Protein AF-A0A9D1JLJ2-F1 (afdb_monomer)

Nearest PDB structures (foldseek):
  5lki-assembly1_A  TM=5.296E-01  e=1.199E+00  Photorhabdus luminescens
  5kph-assembly1_A  TM=4.589E-01  e=2.203E+00  synthetic construct
  2va0-assembly6_F  TM=3.428E-01  e=6.584E+00  Cellvibrio japonicus

Mean predicted aligned error: 6.52 Å

Radius of gyration: 12.5 Å; Cα contacts (8 Å, |Δi|>4): 169; chains: 1; bounding box: 28×30×38 Å

pLDDT: mean 82.3, std 15.72, range [37.03, 96.0]

Sequence (94 aa):
MKNYLDEAYTVKEFARHNPALAANAQRAKEYLKEQYPNAPEEDFVVIDVEGYHCVACLKDEFAPYELANKVAPFDESKIYPRQELVTKYAFRIS

Organism: NCBI:txid2840935

Structure (mmCIF, N/CA/C/O backbone):
data_AF-A0A9D1JLJ2-F1
#
_entry.id   AF-A0A9D1JLJ2-F1
#
loop_
_atom_site.group_PDB
_atom_site.id
_atom_site.type_symbol
_atom_site.label_atom_id
_atom_site.label_alt_id
_atom_site.label_comp_id
_atom_site.label_asym_id
_atom_site.label_entity_id
_atom_site.label_seq_id
_atom_site.pdbx_PDB_ins_code
_atom_site.Cartn_x
_atom_site.Cartn_y
_atom_site.Cartn_z
_atom_site.occupancy
_atom_site.B_iso_or_equiv
_atom_site.auth_seq_id
_atom_site.auth_comp_id
_atom_site.auth_asym_id
_atom_site.auth_atom_id
_atom_site.pdbx_PDB_model_num
ATOM 1 N N . MET A 1 1 ? 6.092 -15.221 -11.039 1.00 37.03 1 MET A N 1
ATOM 2 C CA . MET A 1 1 ? 4.634 -15.014 -11.165 1.00 37.03 1 MET A CA 1
ATOM 3 C C . MET A 1 1 ? 4.420 -13.512 -11.105 1.00 37.03 1 MET A C 1
ATOM 5 O O . MET A 1 1 ? 4.992 -12.908 -10.206 1.00 37.03 1 MET A O 1
ATOM 9 N N . LYS A 1 2 ? 3.778 -12.918 -12.115 1.00 41.09 2 LYS A N 1
ATOM 10 C CA . LYS A 1 2 ? 3.737 -11.462 -12.326 1.00 41.09 2 LYS A CA 1
ATOM 11 C C . LYS A 1 2 ? 2.339 -10.938 -11.995 1.00 41.09 2 LYS A C 1
ATOM 13 O O . LYS A 1 2 ? 1.361 -11.531 -12.438 1.00 41.09 2 LYS A O 1
ATOM 18 N N . ASN A 1 3 ? 2.274 -9.884 -11.187 1.00 53.69 3 ASN A N 1
ATOM 19 C CA . ASN A 1 3 ? 1.041 -9.262 -10.707 1.00 53.69 3 ASN A CA 1
ATOM 20 C C . ASN A 1 3 ? 0.742 -8.054 -11.609 1.00 53.69 3 ASN A C 1
ATOM 22 O O . ASN A 1 3 ? 1.440 -7.060 -11.457 1.00 53.69 3 ASN A O 1
ATOM 26 N N . TYR A 1 4 ? -0.222 -8.167 -12.529 1.00 54.28 4 TYR A N 1
ATOM 27 C CA . TYR A 1 4 ? -0.525 -7.169 -13.567 1.00 54.28 4 TYR A CA 1
ATOM 28 C C . TYR A 1 4 ? -1.714 -6.262 -13.208 1.00 54.28 4 TYR A C 1
ATOM 30 O O . TYR A 1 4 ? -2.729 -6.774 -12.735 1.00 54.28 4 TYR A O 1
ATOM 38 N N . LEU A 1 5 ? -1.615 -4.952 -13.474 1.00 62.72 5 LEU A N 1
ATOM 39 C CA . LEU A 1 5 ? -2.694 -3.959 -13.297 1.00 62.72 5 LEU A CA 1
ATOM 40 C C . LEU A 1 5 ? -2.930 -3.134 -14.568 1.00 62.72 5 LEU A C 1
ATOM 42 O O . LEU A 1 5 ? -1.971 -2.759 -15.240 1.00 62.72 5 LEU A O 1
ATOM 46 N N . ASP A 1 6 ? -4.203 -2.847 -14.863 1.00 50.38 6 ASP A N 1
ATOM 47 C CA . ASP A 1 6 ? -4.631 -1.987 -15.982 1.00 50.38 6 ASP A CA 1
ATOM 48 C C . ASP A 1 6 ? -4.684 -0.497 -15.577 1.00 50.38 6 ASP A C 1
ATOM 50 O O . ASP A 1 6 ? -4.397 0.372 -16.395 1.00 50.38 6 ASP A O 1
ATOM 54 N N . GLU A 1 7 ? -5.007 -0.200 -14.313 1.00 59.72 7 GLU A N 1
ATOM 55 C CA . GLU A 1 7 ? -5.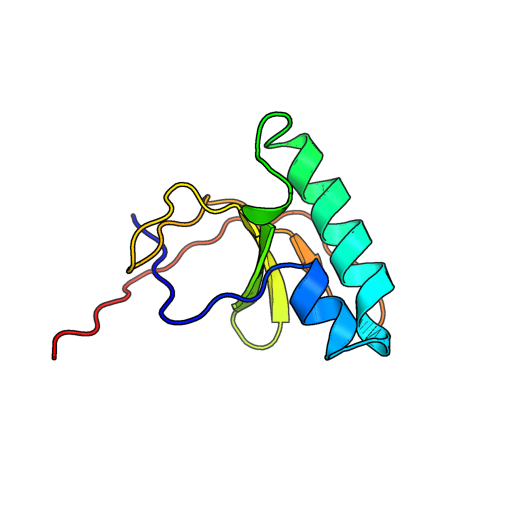017 1.146 -13.727 1.00 59.72 7 GLU A CA 1
ATOM 56 C C . GLU A 1 7 ? -4.505 1.062 -12.282 1.00 59.72 7 GLU A C 1
ATOM 58 O O . GLU A 1 7 ? -4.892 0.166 -11.529 1.00 59.72 7 GLU A O 1
ATOM 63 N N . ALA A 1 8 ? -3.616 1.975 -11.892 1.00 68.44 8 ALA A N 1
ATOM 64 C CA . ALA A 1 8 ? -3.071 2.047 -10.542 1.00 68.44 8 ALA A CA 1
ATOM 65 C C . ALA A 1 8 ? -3.004 3.513 -10.106 1.00 68.44 8 ALA A C 1
ATOM 67 O O . ALA A 1 8 ? -2.401 4.339 -10.787 1.00 68.44 8 ALA A O 1
ATOM 68 N N . TYR A 1 9 ? -3.629 3.841 -8.974 1.00 80.94 9 TYR A N 1
ATOM 69 C CA . TYR A 1 9 ? -3.522 5.175 -8.387 1.00 80.94 9 TYR A CA 1
ATOM 70 C C . TYR A 1 9 ? -2.298 5.225 -7.491 1.00 80.94 9 TYR A C 1
ATOM 72 O O . TYR A 1 9 ? -2.151 4.377 -6.609 1.00 80.94 9 TYR A O 1
ATOM 80 N N . THR A 1 10 ? -1.465 6.254 -7.628 1.00 90.56 10 THR A N 1
ATOM 81 C CA . THR A 1 10 ? -0.459 6.520 -6.594 1.00 90.56 10 THR A CA 1
ATOM 82 C C . THR A 1 10 ? -1.156 6.760 -5.252 1.00 90.56 10 THR A C 1
ATOM 84 O O . THR A 1 10 ? -2.287 7.258 -5.197 1.00 90.56 10 THR A O 1
ATOM 87 N N . VAL A 1 11 ? -0.482 6.475 -4.134 1.00 90.38 11 VAL A N 1
ATOM 88 C CA . VAL A 1 11 ? -1.038 6.747 -2.788 1.00 90.38 11 VAL A CA 1
ATOM 89 C C . VAL A 1 11 ? -1.487 8.209 -2.648 1.00 90.38 11 VAL A C 1
ATOM 91 O O . VAL A 1 11 ? -2.498 8.505 -2.008 1.00 90.38 11 VAL A O 1
ATOM 94 N N . LYS A 1 12 ? -0.774 9.135 -3.299 1.00 90.19 12 LYS A N 1
ATOM 95 C CA . LYS A 1 12 ? -1.100 10.564 -3.317 1.00 90.19 12 LYS A CA 1
ATOM 96 C C . LYS A 1 12 ? -2.398 10.867 -4.068 1.00 90.19 12 LYS A C 1
ATOM 98 O O . LYS A 1 12 ? -3.188 11.684 -3.597 1.00 90.19 12 LYS A O 1
ATOM 103 N N . GLU A 1 13 ? -2.615 10.258 -5.228 1.00 91.50 13 GLU A N 1
ATOM 104 C CA . GLU A 1 13 ? -3.859 10.417 -5.991 1.00 91.50 13 GLU A CA 1
ATOM 105 C C . GLU A 1 13 ? -5.028 9.772 -5.255 1.00 91.50 13 GLU A C 1
ATOM 107 O O . GLU A 1 13 ? -6.057 10.419 -5.060 1.00 91.50 13 GLU A O 1
ATOM 112 N N . PHE A 1 14 ? -4.832 8.560 -4.733 1.00 90.75 14 PHE A N 1
ATOM 113 C CA . PHE A 1 14 ? -5.832 7.870 -3.927 1.00 90.75 14 PHE A CA 1
ATOM 114 C C . PHE A 1 14 ? -6.288 8.719 -2.734 1.00 90.75 14 PHE A C 1
ATOM 116 O O . PHE A 1 14 ? -7.487 8.877 -2.517 1.00 90.75 14 PHE A O 1
ATOM 123 N N . ALA A 1 15 ? -5.355 9.333 -2.001 1.00 91.50 15 ALA A N 1
ATOM 124 C CA . ALA A 1 15 ? -5.658 10.195 -0.858 1.00 91.50 15 ALA A CA 1
ATOM 125 C C . ALA A 1 15 ? -6.473 11.449 -1.226 1.00 91.50 15 ALA A C 1
ATOM 127 O O . ALA A 1 15 ? -7.274 11.916 -0.417 1.00 91.50 15 ALA A O 1
ATOM 128 N N . ARG A 1 16 ? -6.289 11.999 -2.436 1.00 90.69 16 ARG A N 1
ATOM 129 C CA . ARG A 1 16 ? -7.075 13.148 -2.922 1.00 90.69 16 ARG A CA 1
ATOM 130 C C . ARG A 1 16 ? -8.528 12.770 -3.190 1.00 90.69 16 ARG A C 1
ATOM 132 O O . ARG A 1 16 ? -9.415 13.568 -2.907 1.00 90.69 16 ARG A O 1
ATOM 139 N N . HIS A 1 17 ? -8.756 11.574 -3.727 1.00 88.56 17 HIS A N 1
ATOM 140 C CA . HIS A 1 17 ? -10.097 11.071 -4.022 1.00 88.56 17 HIS A CA 1
ATOM 141 C C . HIS A 1 17 ? -10.782 10.453 -2.794 1.00 88.56 17 HIS A C 1
ATOM 143 O O . HIS A 1 17 ? -12.002 10.523 -2.683 1.00 88.56 17 HIS A O 1
ATOM 149 N N . ASN A 1 18 ? -10.005 9.922 -1.845 1.00 89.75 18 ASN A N 1
ATOM 150 C CA . ASN A 1 18 ? -10.486 9.210 -0.660 1.00 89.75 18 ASN A CA 1
ATOM 151 C C . ASN A 1 18 ? -9.919 9.825 0.634 1.00 89.75 18 ASN A C 1
ATOM 153 O O . ASN A 1 18 ? -9.115 9.195 1.330 1.00 89.75 18 ASN A O 1
ATOM 157 N N . PRO A 1 19 ? -10.327 11.054 1.000 1.00 91.62 19 PRO A N 1
ATOM 158 C CA . PRO A 1 19 ? -9.753 11.770 2.140 1.00 91.62 19 PRO A CA 1
ATOM 159 C C . PRO A 1 19 ? -9.942 11.042 3.481 1.00 91.62 19 PRO A C 1
ATOM 161 O O . PRO A 1 19 ? -9.074 11.140 4.345 1.00 91.62 19 PRO A O 1
ATOM 164 N N . ALA A 1 20 ? -11.019 10.264 3.644 1.00 91.88 20 ALA A N 1
ATOM 165 C CA . ALA A 1 20 ? -11.251 9.446 4.841 1.00 91.88 20 ALA A CA 1
ATOM 166 C C . ALA A 1 20 ? -10.192 8.340 5.029 1.00 91.88 20 ALA A C 1
ATOM 168 O O . ALA A 1 20 ? -9.864 7.974 6.154 1.00 91.88 20 ALA A O 1
ATOM 169 N N . LEU A 1 21 ? -9.618 7.847 3.929 1.00 92.88 21 LEU A N 1
ATOM 170 C CA . LEU A 1 21 ? -8.636 6.763 3.913 1.00 92.88 21 LEU A CA 1
ATOM 171 C C . LEU A 1 21 ? -7.191 7.262 3.801 1.00 92.88 21 LEU A C 1
ATOM 173 O O . LEU A 1 21 ? -6.258 6.487 4.011 1.00 92.88 21 LEU A O 1
ATOM 177 N N . ALA A 1 22 ? -6.987 8.548 3.504 1.00 93.69 22 ALA A N 1
ATOM 178 C CA . ALA A 1 22 ? -5.682 9.140 3.219 1.00 93.69 22 ALA A CA 1
ATOM 179 C C . ALA A 1 22 ? -4.631 8.862 4.306 1.00 93.69 22 ALA A C 1
ATOM 181 O O . ALA A 1 22 ? -3.490 8.517 3.996 1.00 93.69 22 ALA A O 1
ATOM 182 N N . ALA A 1 23 ? -5.012 8.971 5.583 1.00 95.31 23 ALA A N 1
ATOM 183 C CA . ALA A 1 23 ? -4.097 8.735 6.698 1.00 95.31 23 ALA A CA 1
ATOM 184 C C . ALA A 1 23 ? -3.629 7.272 6.762 1.00 95.31 23 ALA A C 1
ATOM 186 O O . ALA A 1 23 ? -2.438 7.011 6.943 1.00 95.31 23 ALA A O 1
ATOM 187 N N . ASN A 1 24 ? -4.543 6.317 6.581 1.00 95.81 24 ASN A N 1
ATOM 188 C CA . ASN A 1 24 ? -4.209 4.895 6.625 1.00 95.81 24 ASN A CA 1
ATOM 189 C C . ASN A 1 24 ? -3.471 4.447 5.360 1.00 95.81 24 ASN A C 1
ATOM 191 O O . ASN A 1 24 ? -2.504 3.701 5.482 1.00 95.81 24 ASN A O 1
ATOM 195 N N . ALA A 1 25 ? -3.822 4.983 4.187 1.00 94.81 25 ALA A N 1
ATOM 196 C CA . ALA A 1 25 ? -3.079 4.765 2.946 1.00 94.81 25 ALA A CA 1
ATOM 197 C C . ALA A 1 25 ? -1.618 5.230 3.081 1.00 94.81 25 ALA A C 1
ATOM 199 O O . ALA A 1 25 ? -0.683 4.496 2.765 1.00 94.81 25 ALA A O 1
ATOM 200 N N . GLN A 1 26 ? -1.407 6.423 3.645 1.00 95.69 26 GLN A N 1
ATOM 201 C CA . GLN A 1 26 ? -0.073 6.968 3.874 1.00 95.69 26 GLN A CA 1
ATOM 202 C C . GLN A 1 26 ? 0.715 6.149 4.911 1.00 95.69 26 GLN A C 1
ATOM 204 O O . GLN A 1 26 ? 1.894 5.872 4.704 1.00 95.69 26 GLN A O 1
ATOM 209 N N . ARG A 1 27 ? 0.080 5.695 5.999 1.00 95.81 27 ARG A N 1
ATOM 210 C CA . ARG A 1 27 ? 0.726 4.803 6.982 1.00 95.81 27 ARG A CA 1
ATOM 211 C C . ARG A 1 27 ? 1.084 3.440 6.391 1.00 95.81 27 ARG A C 1
ATOM 213 O O . ARG A 1 27 ? 2.162 2.929 6.679 1.00 95.81 27 ARG A O 1
ATOM 220 N N . ALA A 1 28 ? 0.204 2.860 5.578 1.00 95.25 28 ALA A N 1
ATOM 221 C CA . ALA A 1 28 ? 0.452 1.596 4.893 1.00 95.25 28 ALA A CA 1
ATOM 222 C C . ALA A 1 28 ? 1.627 1.718 3.912 1.00 95.25 28 ALA A C 1
ATOM 224 O O . ALA A 1 28 ? 2.472 0.825 3.862 1.00 95.25 28 ALA A O 1
ATOM 225 N N . LYS A 1 29 ? 1.737 2.855 3.213 1.00 96.00 29 LYS A N 1
ATOM 226 C CA . LYS A 1 29 ? 2.885 3.175 2.363 1.00 96.00 29 LYS A CA 1
ATOM 227 C C . LYS A 1 29 ? 4.189 3.214 3.146 1.00 96.00 29 LYS A C 1
ATOM 229 O O . LYS A 1 29 ? 5.107 2.485 2.794 1.00 96.00 29 LYS A O 1
ATOM 234 N N . GLU A 1 30 ? 4.271 4.005 4.218 1.00 95.56 30 GLU A N 1
ATOM 235 C CA . GLU A 1 30 ? 5.501 4.080 5.025 1.00 95.56 30 GLU A CA 1
ATOM 236 C C . GLU A 1 30 ? 5.885 2.707 5.598 1.00 95.56 30 GLU A C 1
ATOM 238 O O . GLU A 1 30 ? 7.051 2.321 5.574 1.00 95.56 30 GLU A O 1
ATOM 243 N N . TYR A 1 31 ? 4.894 1.918 6.024 1.00 95.06 31 TYR A N 1
ATOM 244 C CA . TYR A 1 31 ? 5.122 0.564 6.525 1.00 95.06 31 TYR A CA 1
ATOM 245 C C . TYR A 1 31 ? 5.635 -0.412 5.448 1.00 95.06 31 TYR A C 1
ATOM 247 O O . TYR A 1 31 ? 6.435 -1.313 5.733 1.00 95.06 31 TYR A O 1
ATOM 255 N N . LEU A 1 32 ? 5.199 -0.249 4.196 1.00 93.81 32 LEU A N 1
ATOM 256 C CA . LEU A 1 32 ? 5.708 -1.031 3.069 1.00 93.81 32 LEU A CA 1
ATOM 257 C C . LEU A 1 32 ? 7.087 -0.541 2.605 1.00 93.81 32 LEU A C 1
ATOM 259 O O . LEU A 1 32 ? 7.938 -1.364 2.269 1.00 93.81 32 LEU A O 1
ATOM 263 N N . LYS A 1 33 ? 7.331 0.772 2.640 1.00 94.00 33 LYS A N 1
ATOM 264 C CA . LYS A 1 33 ? 8.587 1.419 2.237 1.00 94.00 33 LYS A CA 1
ATOM 265 C C . LYS A 1 33 ? 9.792 0.930 3.034 1.00 94.00 33 LYS A C 1
ATOM 267 O O . LYS A 1 33 ? 10.883 0.840 2.484 1.00 94.00 33 LYS A O 1
ATOM 272 N N . GLU A 1 34 ? 9.599 0.501 4.281 1.00 92.81 34 GLU A N 1
ATOM 273 C CA . GLU A 1 34 ? 10.635 -0.199 5.056 1.00 92.81 34 GLU A CA 1
ATOM 27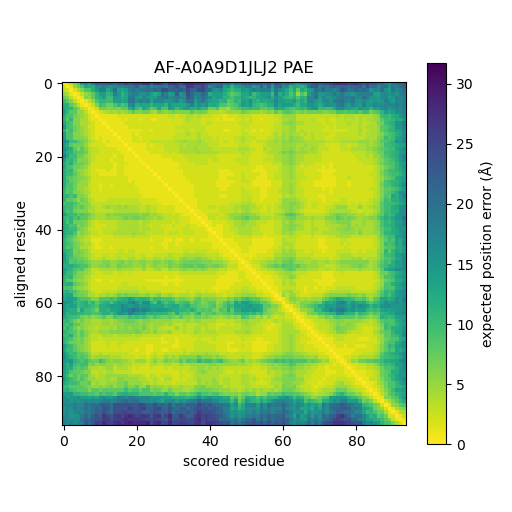4 C C . GLU A 1 34 ? 11.239 -1.415 4.323 1.00 92.81 34 GLU A C 1
ATOM 276 O O . GLU A 1 34 ? 12.399 -1.749 4.553 1.00 92.81 34 GLU A O 1
ATOM 281 N N . GLN A 1 35 ? 10.476 -2.091 3.451 1.00 90.44 35 GLN A N 1
ATOM 282 C CA . GLN A 1 35 ? 10.978 -3.203 2.630 1.00 90.44 35 GLN A CA 1
ATOM 283 C C . GLN A 1 35 ? 11.591 -2.756 1.300 1.00 90.44 35 GLN A C 1
ATOM 285 O O . GLN A 1 35 ? 12.364 -3.505 0.704 1.00 90.44 35 GLN A O 1
ATOM 290 N N . TYR A 1 36 ? 11.266 -1.546 0.846 1.00 90.25 36 TYR A N 1
ATOM 291 C CA . TYR A 1 36 ? 11.689 -0.985 -0.435 1.00 90.25 36 TYR A CA 1
ATOM 292 C C . TYR A 1 36 ? 12.264 0.427 -0.230 1.00 90.25 36 TYR A C 1
ATOM 294 O O . TYR A 1 36 ? 11.720 1.399 -0.750 1.00 90.25 36 TYR A O 1
ATOM 302 N N . PRO A 1 37 ? 13.364 0.577 0.533 1.00 87.81 37 PRO A N 1
ATOM 303 C CA . PRO A 1 37 ? 13.851 1.891 0.967 1.00 87.81 37 PRO A CA 1
ATOM 304 C C . PRO A 1 37 ? 14.323 2.789 -0.184 1.00 87.81 37 PRO A C 1
ATOM 306 O O . PRO A 1 37 ? 14.377 4.005 -0.024 1.00 87.81 37 PRO A O 1
ATOM 309 N N . ASN A 1 38 ? 14.657 2.192 -1.331 1.00 89.25 38 ASN A N 1
ATOM 310 C CA . ASN A 1 38 ? 15.127 2.892 -2.525 1.00 89.25 38 ASN A CA 1
ATOM 311 C C . ASN A 1 38 ? 14.022 3.113 -3.568 1.00 89.25 38 ASN A C 1
ATOM 313 O O . ASN A 1 38 ? 14.315 3.671 -4.621 1.00 89.25 38 ASN A O 1
ATOM 317 N N . ALA A 1 39 ? 12.796 2.639 -3.316 1.00 89.25 39 ALA A N 1
ATOM 318 C CA . ALA A 1 39 ? 11.693 2.841 -4.244 1.00 89.25 39 ALA A CA 1
ATOM 319 C C . ALA A 1 39 ? 11.236 4.315 -4.202 1.00 89.25 39 ALA A C 1
ATOM 321 O O . ALA A 1 39 ? 11.031 4.854 -3.104 1.00 89.25 39 ALA A O 1
ATOM 322 N N . PRO A 1 40 ? 11.097 4.969 -5.368 1.00 90.75 40 PRO A N 1
ATOM 323 C CA . PRO A 1 40 ? 10.439 6.261 -5.508 1.00 90.75 40 PRO A CA 1
ATOM 324 C C . PRO A 1 40 ? 9.047 6.300 -4.866 1.00 90.75 40 PRO A C 1
ATOM 326 O O . PRO A 1 40 ? 8.375 5.285 -4.707 1.00 90.75 40 PRO A O 1
ATOM 329 N N . GLU A 1 41 ? 8.590 7.497 -4.501 1.00 88.25 41 GLU A N 1
ATOM 330 C CA . GLU A 1 41 ? 7.268 7.6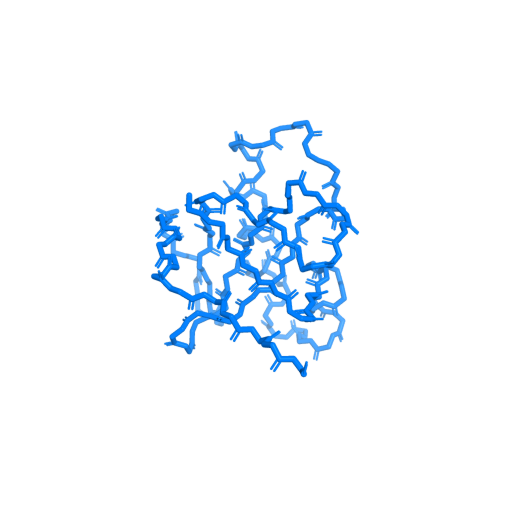91 -3.886 1.00 88.25 41 GLU A CA 1
ATOM 331 C C . GLU A 1 41 ? 6.127 7.348 -4.853 1.00 88.25 41 GLU A C 1
ATOM 333 O O . GLU A 1 41 ? 5.079 6.849 -4.442 1.00 88.25 41 GLU A O 1
ATOM 338 N N . GLU A 1 42 ? 6.348 7.617 -6.136 1.00 89.75 42 GLU A N 1
ATOM 339 C CA . GLU A 1 42 ? 5.460 7.327 -7.256 1.00 89.75 42 GLU A CA 1
ATOM 340 C C . GLU A 1 42 ? 5.288 5.828 -7.538 1.00 89.75 42 GLU A C 1
ATOM 342 O O . GLU A 1 42 ? 4.247 5.440 -8.067 1.00 89.75 42 GLU A O 1
ATOM 347 N N . ASP A 1 43 ? 6.222 4.980 -7.096 1.00 91.56 43 ASP A N 1
ATOM 348 C CA . ASP A 1 43 ? 6.129 3.526 -7.278 1.00 91.56 43 ASP A CA 1
ATOM 349 C C . ASP A 1 43 ? 5.147 2.881 -6.295 1.00 91.56 43 ASP A C 1
ATOM 351 O O . ASP A 1 43 ? 4.761 1.722 -6.457 1.00 91.56 43 ASP A O 1
ATOM 355 N N . PHE A 1 44 ? 4.717 3.614 -5.264 1.00 93.19 44 PHE A N 1
ATOM 356 C CA . PHE A 1 44 ? 3.729 3.128 -4.313 1.00 93.19 44 PHE A CA 1
ATOM 357 C C . PHE A 1 44 ? 2.313 3.457 -4.777 1.00 93.19 44 PHE A C 1
ATOM 359 O O . PHE A 1 44 ? 1.851 4.605 -4.738 1.00 93.19 44 PHE A O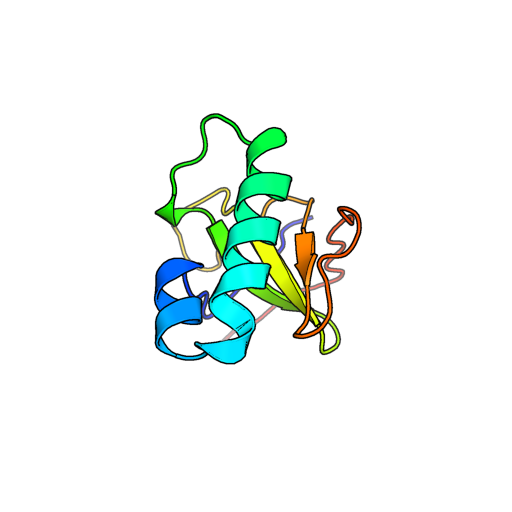 1
ATOM 366 N N . VAL A 1 45 ? 1.591 2.404 -5.135 1.00 92.25 45 VAL A N 1
ATOM 367 C CA . VAL A 1 45 ? 0.232 2.470 -5.666 1.00 92.25 45 VAL A CA 1
ATOM 368 C C . VAL A 1 45 ? -0.763 1.789 -4.740 1.00 92.25 45 VAL A C 1
ATOM 370 O O . VAL A 1 45 ? -0.415 0.877 -3.990 1.00 92.25 45 VAL A O 1
ATOM 373 N N . VAL A 1 46 ? -2.015 2.234 -4.788 1.00 91.56 46 VAL A N 1
ATOM 374 C CA . VAL A 1 46 ? -3.138 1.577 -4.120 1.00 91.56 46 VAL A CA 1
ATOM 375 C C . VAL A 1 46 ? -3.853 0.685 -5.123 1.00 91.56 46 VAL A C 1
ATOM 377 O O . VAL A 1 46 ? -4.189 1.118 -6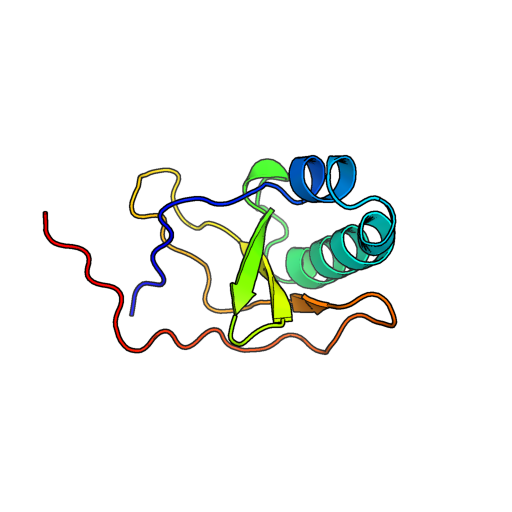.223 1.00 91.56 46 VAL A O 1
ATOM 380 N N . ILE A 1 47 ? -4.076 -0.561 -4.720 1.00 89.06 47 ILE A N 1
ATOM 381 C CA . ILE A 1 47 ? -4.742 -1.599 -5.503 1.00 89.06 47 ILE A CA 1
ATOM 382 C C . ILE A 1 47 ? -5.867 -2.209 -4.673 1.00 89.06 47 ILE A C 1
ATOM 384 O O . ILE A 1 47 ? -5.776 -2.257 -3.444 1.00 89.06 47 ILE A O 1
ATOM 388 N N . ASP A 1 48 ? -6.889 -2.731 -5.342 1.00 87.31 48 ASP A N 1
ATOM 389 C CA . ASP A 1 48 ? -7.968 -3.470 -4.693 1.00 87.31 48 ASP A CA 1
ATOM 390 C C . ASP A 1 48 ? -7.733 -4.975 -4.814 1.00 87.31 48 ASP A C 1
ATOM 392 O O . ASP A 1 48 ? -7.608 -5.521 -5.911 1.00 87.31 48 ASP A O 1
ATOM 396 N N . VAL A 1 49 ? -7.681 -5.661 -3.672 1.00 82.44 49 VAL A N 1
ATOM 397 C CA . VAL A 1 49 ? -7.513 -7.116 -3.596 1.00 82.44 49 VAL A CA 1
ATOM 398 C C . VAL A 1 49 ? -8.619 -7.680 -2.721 1.00 82.44 49 VAL A C 1
ATOM 400 O O . VAL A 1 49 ? -8.683 -7.383 -1.533 1.00 82.44 49 VAL A O 1
ATOM 403 N N . GLU A 1 50 ? -9.510 -8.479 -3.314 1.00 80.69 50 GLU A N 1
ATOM 404 C CA . GLU A 1 50 ? -10.611 -9.155 -2.604 1.00 80.69 50 GLU A CA 1
ATOM 405 C C . GLU A 1 50 ? -11.468 -8.208 -1.728 1.00 80.69 50 GLU A C 1
ATOM 407 O O . GLU A 1 50 ? -11.967 -8.594 -0.675 1.00 80.69 50 GLU A O 1
ATOM 412 N N . GLY A 1 51 ? -11.648 -6.955 -2.168 1.00 78.75 51 GLY A N 1
ATOM 413 C CA . GLY A 1 51 ? -12.427 -5.938 -1.449 1.00 78.75 51 GLY A CA 1
ATOM 414 C C . GLY A 1 51 ? -11.649 -5.145 -0.392 1.00 78.75 51 GLY A C 1
ATOM 415 O O . GLY A 1 51 ? -12.250 -4.336 0.311 1.00 78.75 51 GLY A O 1
ATOM 416 N N . TYR A 1 52 ? -10.333 -5.345 -0.288 1.00 83.06 52 TYR A N 1
ATOM 417 C CA . TYR A 1 52 ? -9.442 -4.566 0.570 1.00 83.06 52 TYR A CA 1
ATOM 418 C C . TYR A 1 52 ? -8.539 -3.649 -0.250 1.00 83.06 52 TYR A C 1
ATOM 420 O O . TYR A 1 52 ? -7.930 -4.082 -1.232 1.00 83.06 52 TYR A O 1
ATOM 428 N N . HIS A 1 53 ? -8.362 -2.415 0.224 1.00 91.69 53 HIS A N 1
ATOM 429 C CA . HIS A 1 53 ? -7.333 -1.527 -0.297 1.00 91.69 53 HIS A CA 1
ATOM 430 C C . HIS A 1 53 ? -5.958 -1.988 0.184 1.00 91.69 53 HIS A C 1
ATOM 432 O O . HIS A 1 53 ? -5.733 -2.229 1.372 1.00 91.69 53 HIS A O 1
ATOM 438 N N . CYS A 1 54 ? -5.019 -2.101 -0.744 1.00 92.50 54 CYS A N 1
ATOM 439 C CA . CYS A 1 54 ? -3.659 -2.528 -0.474 1.00 92.50 54 CYS A CA 1
ATOM 440 C C . CYS A 1 54 ? -2.680 -1.542 -1.089 1.00 92.50 54 CYS A C 1
ATOM 442 O O . CYS A 1 54 ? -2.798 -1.208 -2.263 1.00 92.50 54 CYS A O 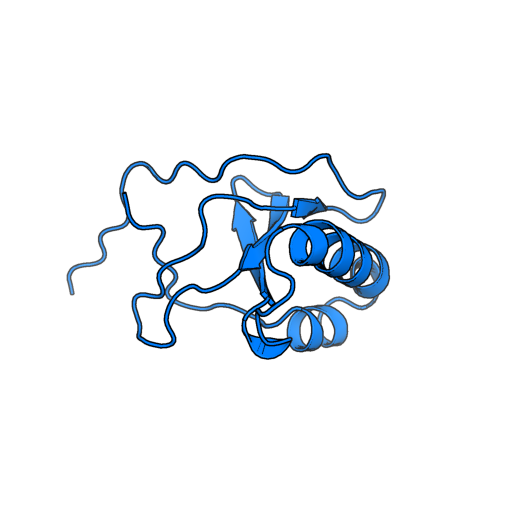1
ATOM 444 N N . VAL A 1 55 ? -1.675 -1.116 -0.325 1.00 93.88 55 VAL A N 1
ATOM 445 C CA . VAL A 1 55 ? -0.510 -0.469 -0.928 1.00 93.88 55 VAL A CA 1
ATOM 446 C C . VAL A 1 55 ? 0.396 -1.550 -1.501 1.00 93.88 55 VAL A C 1
ATOM 448 O O . VAL A 1 55 ? 0.717 -2.520 -0.809 1.00 93.88 55 VAL A O 1
ATOM 451 N N . ALA A 1 56 ? 0.807 -1.370 -2.748 1.00 92.44 56 ALA A N 1
ATOM 452 C CA . ALA A 1 56 ? 1.770 -2.193 -3.458 1.00 92.44 56 ALA A CA 1
ATOM 453 C C . ALA A 1 56 ? 2.895 -1.313 -4.017 1.00 92.44 56 ALA A C 1
ATOM 455 O O . ALA A 1 56 ? 2.714 -0.114 -4.210 1.00 92.44 56 ALA A O 1
ATOM 456 N N . CYS A 1 57 ? 4.055 -1.914 -4.267 1.00 91.81 57 CYS A N 1
ATOM 457 C CA . CYS A 1 57 ? 5.173 -1.257 -4.940 1.00 91.81 57 CYS A CA 1
ATOM 458 C C . CYS A 1 57 ? 5.254 -1.765 -6.380 1.00 91.81 57 CYS A C 1
ATOM 460 O O . CYS A 1 57 ? 5.243 -2.983 -6.592 1.00 91.81 57 CYS A O 1
ATOM 462 N N . LEU A 1 58 ? 5.353 -0.861 -7.347 1.00 88.69 58 LEU A N 1
ATOM 463 C CA . LEU A 1 58 ? 5.675 -1.179 -8.732 1.00 88.69 58 LEU A CA 1
ATOM 464 C C . LEU A 1 58 ? 7.131 -1.654 -8.829 1.00 88.69 58 LEU A C 1
ATOM 466 O O . LEU A 1 58 ? 7.992 -1.264 -8.040 1.00 88.69 58 LEU A O 1
ATOM 470 N N . LYS A 1 59 ? 7.390 -2.563 -9.765 1.00 84.62 59 LYS A N 1
ATOM 471 C CA . LYS A 1 59 ? 8.736 -3.002 -10.162 1.00 84.62 59 LYS A CA 1
ATOM 472 C C . LYS A 1 59 ? 9.126 -2.488 -11.539 1.00 84.62 59 LYS A C 1
ATOM 474 O O . LYS A 1 59 ? 10.313 -2.483 -11.860 1.00 84.62 59 LYS A O 1
ATOM 479 N N . ASP A 1 60 ? 8.140 -2.141 -12.352 1.00 77.19 60 ASP A N 1
ATOM 480 C CA . ASP A 1 60 ? 8.323 -1.554 -13.664 1.00 77.19 60 ASP A CA 1
ATOM 481 C C . ASP A 1 60 ? 7.285 -0.454 -13.916 1.00 77.19 60 ASP A C 1
ATOM 483 O O . ASP A 1 60 ? 6.287 -0.315 -13.209 1.00 77.19 60 ASP A O 1
ATOM 487 N N . GLU A 1 61 ? 7.568 0.354 -14.933 1.00 69.25 61 GLU A N 1
ATOM 488 C CA . GLU A 1 61 ? 6.756 1.506 -15.335 1.00 69.25 61 GLU A CA 1
ATOM 489 C C . GLU A 1 61 ? 5.892 1.199 -16.576 1.00 69.25 61 GLU A C 1
ATOM 491 O O . GLU A 1 61 ? 5.238 2.088 -17.122 1.00 69.25 61 GLU A O 1
ATOM 496 N N . PHE A 1 62 ? 5.899 -0.047 -17.066 1.00 68.94 62 PHE A N 1
ATOM 497 C CA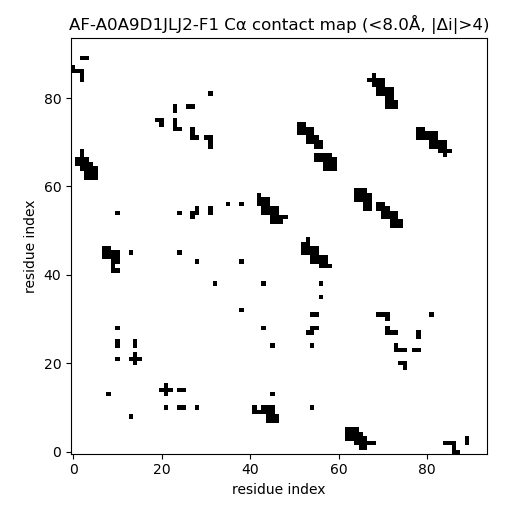 . PHE A 1 62 ? 5.298 -0.417 -18.348 1.00 68.94 62 PHE A CA 1
ATOM 498 C C . PHE A 1 62 ? 4.054 -1.275 -18.154 1.00 68.94 62 PHE A C 1
ATOM 500 O O . PHE A 1 62 ? 4.115 -2.338 -17.548 1.00 68.94 62 PHE A O 1
ATOM 507 N N . ALA A 1 63 ? 2.934 -0.859 -18.747 1.00 61.34 63 ALA A N 1
ATOM 508 C CA . ALA A 1 63 ? 1.727 -1.671 -18.757 1.00 61.34 63 ALA A CA 1
ATOM 509 C C . ALA A 1 63 ? 1.918 -2.947 -19.614 1.00 61.34 63 ALA A C 1
ATOM 511 O O . ALA A 1 63 ? 2.415 -2.857 -20.743 1.00 61.34 63 ALA A O 1
ATOM 512 N N . PRO A 1 64 ? 1.477 -4.126 -19.139 1.00 69.19 64 PRO A N 1
ATOM 513 C CA . PRO A 1 64 ? 0.856 -4.356 -17.836 1.00 69.19 64 PRO A CA 1
ATOM 514 C C . PRO A 1 64 ? 1.886 -4.306 -16.692 1.00 69.19 64 PRO A C 1
ATOM 516 O O . PRO A 1 64 ? 2.885 -5.021 -16.736 1.00 69.19 64 PRO A O 1
ATOM 519 N N . TYR A 1 65 ? 1.607 -3.491 -15.668 1.00 73.62 65 TYR A N 1
ATOM 520 C CA . TYR A 1 65 ? 2.561 -3.182 -14.596 1.00 73.62 65 TYR A CA 1
ATOM 521 C C . TYR A 1 65 ? 2.894 -4.405 -13.750 1.00 73.62 65 TYR A C 1
ATOM 523 O O . TYR A 1 65 ? 1.979 -5.100 -13.327 1.00 73.62 65 TYR A O 1
ATOM 531 N N . GLU A 1 66 ? 4.160 -4.652 -13.428 1.00 80.25 66 GLU A N 1
ATOM 532 C CA . GLU A 1 66 ? 4.574 -5.700 -12.498 1.00 80.25 66 GLU A CA 1
ATOM 533 C C . GLU A 1 66 ? 4.654 -5.156 -11.065 1.00 80.25 66 GLU A C 1
ATOM 535 O O . GLU A 1 66 ? 5.443 -4.263 -10.765 1.00 80.25 66 GLU A O 1
ATOM 540 N N . LEU A 1 67 ? 3.894 -5.743 -10.134 1.00 85.44 67 LEU A N 1
ATOM 541 C CA . LEU A 1 67 ? 4.033 -5.424 -8.708 1.00 85.44 67 LEU A CA 1
ATOM 542 C C . LEU A 1 67 ? 5.037 -6.309 -7.975 1.00 85.44 67 LEU A C 1
ATOM 544 O O . LEU A 1 67 ? 5.216 -7.503 -8.252 1.00 85.44 67 LEU A O 1
ATOM 548 N N . ALA A 1 68 ? 5.598 -5.745 -6.912 1.00 87.25 68 ALA A N 1
ATOM 549 C CA . ALA A 1 68 ? 6.228 -6.505 -5.857 1.00 87.25 68 ALA A CA 1
ATOM 550 C C . ALA A 1 68 ? 5.256 -7.513 -5.217 1.00 87.25 68 ALA A C 1
ATOM 552 O O . ALA A 1 68 ? 4.033 -7.401 -5.276 1.00 87.25 68 ALA A O 1
ATOM 553 N N . ASN A 1 69 ? 5.824 -8.550 -4.608 1.00 87.50 69 ASN A N 1
ATOM 554 C CA . ASN A 1 69 ? 5.063 -9.635 -3.994 1.00 87.50 69 ASN A CA 1
ATOM 555 C C . ASN A 1 69 ? 4.605 -9.317 -2.567 1.00 87.50 69 ASN A C 1
ATOM 557 O O . ASN A 1 69 ? 3.993 -10.176 -1.944 1.00 87.50 69 ASN A O 1
ATOM 561 N N . LYS A 1 70 ? 4.929 -8.143 -2.019 1.00 90.75 70 LYS A N 1
ATOM 562 C CA . LYS A 1 70 ? 4.504 -7.729 -0.681 1.00 90.75 70 LYS A CA 1
ATOM 563 C C . LYS A 1 70 ? 3.585 -6.530 -0.793 1.00 90.75 70 LYS A C 1
ATOM 565 O O . LYS A 1 70 ? 3.864 -5.596 -1.539 1.00 90.75 70 LYS A O 1
ATOM 570 N N . VAL A 1 71 ? 2.514 -6.574 -0.015 1.00 92.25 71 VAL A N 1
ATOM 571 C CA . VAL A 1 71 ? 1.513 -5.514 0.064 1.00 92.25 71 VAL A CA 1
ATOM 572 C C . VAL A 1 71 ? 1.219 -5.163 1.512 1.00 92.25 71 VAL A C 1
ATOM 574 O O . VAL A 1 71 ? 1.403 -5.985 2.415 1.00 92.25 71 VAL A O 1
ATOM 577 N N . ALA A 1 72 ? 0.756 -3.939 1.734 1.00 94.75 72 ALA A N 1
ATOM 578 C CA . ALA A 1 72 ? 0.273 -3.465 3.024 1.00 94.75 72 ALA A CA 1
ATOM 579 C C . ALA A 1 72 ? -1.233 -3.163 2.923 1.00 94.75 72 ALA A C 1
ATOM 581 O O . ALA A 1 72 ? -1.600 -2.108 2.399 1.00 94.75 72 ALA A O 1
ATOM 582 N N . PRO A 1 73 ? -2.109 -4.075 3.387 1.00 94.00 73 PRO A N 1
ATOM 583 C CA . PRO A 1 73 ? -3.550 -3.850 3.374 1.00 94.00 73 PRO A CA 1
ATOM 584 C C . PRO A 1 73 ? -3.964 -2.798 4.403 1.00 94.00 73 PRO A C 1
ATOM 586 O O . PRO A 1 73 ? -3.354 -2.683 5.473 1.00 94.00 73 PRO A O 1
ATOM 589 N N . PHE A 1 74 ? -5.028 -2.057 4.116 1.00 94.12 74 PHE A N 1
ATOM 590 C CA . PHE A 1 74 ? -5.598 -1.061 5.016 1.00 94.12 74 PHE A CA 1
ATOM 591 C C . PHE A 1 74 ? -7.092 -0.841 4.751 1.00 94.12 74 PHE A C 1
ATOM 593 O O . PHE A 1 74 ? -7.613 -1.158 3.685 1.00 94.12 74 PHE A O 1
ATOM 600 N N . ASP A 1 75 ? -7.775 -0.280 5.742 1.00 92.06 75 ASP A N 1
ATOM 601 C CA . ASP A 1 75 ? -9.151 0.204 5.640 1.00 92.06 75 ASP A CA 1
ATOM 602 C C . ASP A 1 75 ? -9.314 1.508 6.441 1.00 92.06 75 ASP A C 1
ATOM 604 O O . ASP A 1 75 ? -8.327 2.129 6.840 1.00 92.06 75 ASP A O 1
ATOM 608 N N . GLU A 1 76 ? -10.548 1.953 6.678 1.00 87.94 76 GLU A N 1
ATOM 609 C CA . GLU A 1 76 ? -10.847 3.159 7.468 1.00 87.94 76 GLU A CA 1
ATOM 610 C C . GLU A 1 76 ? -10.410 3.047 8.934 1.00 87.94 76 GLU A C 1
ATOM 612 O O . GLU A 1 76 ? -10.073 4.044 9.573 1.00 87.94 76 GLU A O 1
ATOM 617 N N . SER A 1 77 ? -10.382 1.833 9.477 1.00 88.31 77 SER A N 1
ATOM 618 C CA . SER A 1 77 ? -10.129 1.583 10.891 1.00 88.31 77 SER A CA 1
ATOM 619 C C . SER A 1 77 ? -8.647 1.390 11.205 1.00 88.31 77 SER A C 1
ATOM 621 O O . SER A 1 77 ? -8.185 1.824 12.265 1.00 88.31 77 SER A O 1
ATOM 623 N N . LYS A 1 78 ? -7.888 0.733 10.318 1.00 90.88 78 LYS A N 1
ATOM 624 C CA . LYS A 1 78 ? -6.502 0.332 10.595 1.00 90.88 78 LYS A CA 1
ATOM 625 C C . LYS A 1 78 ? -5.696 -0.023 9.347 1.00 90.88 78 LYS A C 1
ATOM 627 O O . LYS A 1 78 ? -6.219 -0.231 8.257 1.00 90.88 78 LYS A O 1
ATOM 632 N N . ILE A 1 79 ? -4.390 -0.162 9.568 1.00 93.75 79 ILE A N 1
ATOM 633 C CA . ILE A 1 79 ? -3.482 -0.882 8.673 1.00 93.75 79 ILE A CA 1
ATOM 634 C C . ILE A 1 79 ? -3.319 -2.322 9.172 1.00 93.75 79 ILE A C 1
ATOM 636 O O . ILE A 1 79 ? -3.327 -2.576 10.381 1.00 93.75 79 ILE A O 1
ATOM 640 N N . TYR A 1 80 ? -3.161 -3.259 8.248 1.00 91.25 80 TYR A N 1
ATOM 641 C CA . TYR A 1 80 ? -2.950 -4.673 8.535 1.00 91.25 80 TYR A CA 1
ATOM 642 C C . TYR A 1 80 ? -1.462 -5.041 8.404 1.00 91.25 80 TYR A C 1
ATOM 644 O O . TYR A 1 80 ? -0.693 -4.317 7.765 1.00 91.25 80 TYR A O 1
ATOM 652 N N . PRO A 1 81 ? -1.022 -6.168 8.996 1.00 92.44 81 PRO A N 1
ATOM 653 C CA . PRO A 1 81 ? 0.321 -6.692 8.760 1.00 92.44 81 PRO A CA 1
ATOM 654 C C . PRO A 1 81 ? 0.597 -6.896 7.266 1.00 92.44 81 PRO A C 1
ATOM 656 O O . PRO A 1 81 ? -0.314 -7.239 6.515 1.00 92.44 81 PRO A O 1
ATOM 659 N N . ARG A 1 82 ? 1.860 -6.733 6.849 1.00 91.56 82 ARG A N 1
ATOM 660 C CA . ARG A 1 82 ? 2.289 -6.977 5.461 1.00 91.56 82 ARG A CA 1
ATOM 661 C C . ARG A 1 82 ? 1.917 -8.393 5.026 1.00 91.56 82 ARG A C 1
ATOM 663 O O . ARG A 1 82 ? 2.184 -9.350 5.753 1.00 91.56 82 ARG A O 1
ATOM 670 N N . GLN A 1 83 ? 1.365 -8.519 3.827 1.00 89.81 83 GLN A N 1
ATOM 671 C CA . GLN A 1 83 ? 0.941 -9.796 3.255 1.00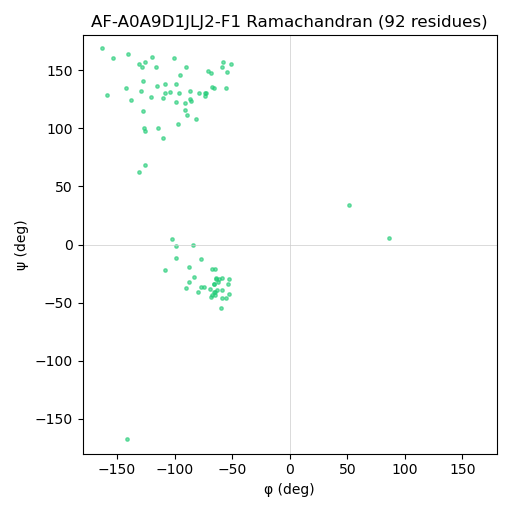 89.81 83 GLN A CA 1
ATOM 672 C C . GLN A 1 83 ? 1.679 -10.088 1.953 1.00 89.81 83 GLN A C 1
ATOM 674 O O . GLN A 1 83 ? 2.264 -9.192 1.342 1.00 89.81 83 GLN A O 1
ATOM 679 N N . GLU A 1 84 ? 1.682 -11.358 1.549 1.00 87.50 84 GLU A N 1
ATOM 680 C CA . GLU A 1 84 ? 2.160 -11.746 0.225 1.00 87.50 84 GLU A CA 1
ATOM 681 C C . GLU A 1 84 ? 1.040 -11.645 -0.799 1.00 87.50 84 GLU A C 1
ATOM 683 O O . GLU A 1 84 ? -0.015 -12.255 -0.649 1.00 87.50 84 GLU A O 1
ATOM 688 N N . LEU A 1 85 ? 1.301 -10.893 -1.862 1.00 82.12 85 LEU A N 1
ATOM 689 C CA . LEU A 1 85 ? 0.436 -10.817 -3.019 1.00 82.12 85 LEU A CA 1
ATOM 690 C C . LEU A 1 85 ? 0.705 -12.027 -3.916 1.00 82.12 85 LEU A C 1
ATOM 692 O O . LEU A 1 85 ? 1.744 -12.117 -4.577 1.00 82.12 85 LEU A O 1
ATOM 696 N N . VAL A 1 86 ? -0.252 -12.953 -3.932 1.00 71.31 86 VAL A N 1
ATOM 697 C CA . VAL A 1 86 ? -0.244 -14.143 -4.786 1.00 71.31 86 VAL A CA 1
ATOM 698 C C . VAL A 1 86 ? -1.328 -13.981 -5.846 1.00 71.31 86 VAL A C 1
ATOM 700 O O . VAL A 1 86 ? -2.474 -14.366 -5.633 1.00 71.31 86 VAL A O 1
ATOM 703 N N . THR A 1 87 ? -0.987 -13.428 -7.010 1.00 63.25 87 THR A N 1
ATOM 704 C CA . THR A 1 87 ? -1.920 -13.427 -8.149 1.00 63.25 87 THR A CA 1
ATOM 705 C C . THR A 1 87 ? -1.785 -14.735 -8.922 1.00 63.25 87 THR A C 1
ATOM 707 O O . THR A 1 87 ? -0.693 -15.121 -9.332 1.00 63.25 87 THR A O 1
ATOM 710 N N . LYS A 1 88 ? -2.884 -15.480 -9.092 1.00 53.69 88 LYS A N 1
ATOM 711 C CA . LYS A 1 88 ? -2.820 -16.793 -9.758 1.00 53.69 88 LYS A CA 1
ATOM 712 C C . LYS A 1 88 ? -2.765 -16.668 -11.279 1.00 53.69 88 LYS A C 1
ATOM 714 O O . LYS A 1 88 ? -1.968 -17.372 -11.885 1.00 53.69 88 LYS A O 1
ATOM 719 N N . TYR A 1 89 ? -3.535 -15.760 -11.881 1.00 49.53 89 TYR A N 1
ATOM 720 C CA . TYR A 1 89 ? -3.514 -15.473 -13.319 1.00 49.53 89 TYR A CA 1
ATOM 721 C C . TYR A 1 89 ? -4.087 -14.075 -13.578 1.00 49.53 89 TYR A C 1
ATOM 723 O O . TYR A 1 89 ? -5.198 -13.791 -13.141 1.00 49.53 89 TYR A O 1
ATOM 731 N N . ALA A 1 90 ? -3.368 -13.229 -14.316 1.00 50.59 90 ALA A N 1
ATOM 732 C CA . ALA A 1 90 ? -3.913 -12.011 -14.906 1.00 50.59 90 ALA A CA 1
ATOM 733 C C . ALA A 1 90 ? -3.592 -12.043 -16.404 1.00 50.59 90 ALA A C 1
ATOM 735 O O . ALA A 1 90 ? -2.456 -11.818 -16.815 1.00 50.59 90 ALA A O 1
ATOM 736 N N . PHE A 1 91 ? -4.584 -12.414 -17.212 1.00 47.25 91 PHE A N 1
ATOM 737 C CA . PHE A 1 91 ? -4.536 -12.278 -18.662 1.00 47.25 91 PHE A CA 1
ATOM 738 C C . PHE A 1 91 ? -5.690 -11.382 -19.084 1.00 47.25 91 PHE A C 1
ATOM 740 O O . PHE A 1 91 ? -6.845 -11.688 -18.789 1.00 47.25 91 PHE A O 1
ATOM 747 N N . ARG A 1 92 ? -5.379 -10.338 -19.846 1.00 40.44 92 ARG A N 1
ATOM 748 C CA . ARG A 1 92 ? -6.344 -9.688 -20.726 1.00 40.44 92 ARG A CA 1
ATOM 749 C C . ARG A 1 92 ? -5.736 -9.667 -22.120 1.00 40.44 92 ARG A C 1
ATOM 751 O O . ARG A 1 92 ? -4.875 -8.849 -22.416 1.00 40.44 92 ARG A O 1
ATOM 758 N N . ILE A 1 93 ? -6.125 -10.638 -22.940 1.00 44.69 93 ILE A N 1
ATOM 759 C CA . ILE A 1 93 ? -5.815 -10.637 -24.370 1.00 44.69 93 ILE A CA 1
ATOM 760 C C . ILE A 1 93 ? -6.998 -9.936 -25.037 1.00 44.69 93 ILE A 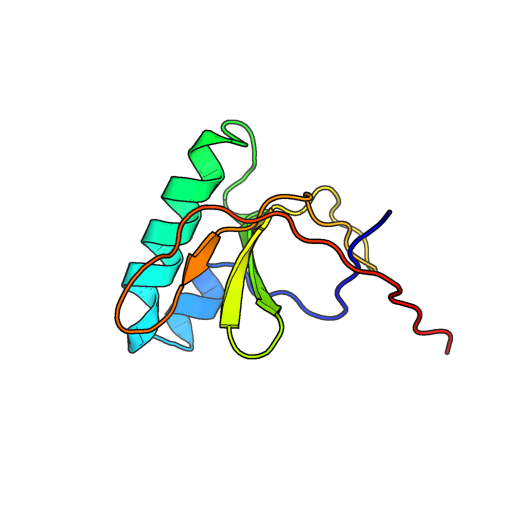C 1
ATOM 762 O O . ILE A 1 93 ? -8.127 -10.409 -24.911 1.00 44.69 93 ILE A O 1
ATOM 766 N N . SER A 1 94 ? -6.738 -8.784 -25.655 1.00 48.97 94 SER A N 1
ATOM 767 C CA . SER A 1 94 ? -7.641 -8.147 -26.620 1.00 48.97 94 SER A CA 1
ATOM 768 C C . SER A 1 94 ? -7.596 -8.881 -27.951 1.00 48.97 94 SER A C 1
ATOM 770 O O . SER A 1 94 ? -6.451 -9.132 -28.398 1.00 48.97 94 SER A O 1
#

Solvent-accessible surface area (backbone atoms only — not comparable to full-atom values): 5478 Å² total; per-residue (Å²): 134,71,38,61,47,96,76,73,40,32,48,71,56,45,26,72,77,35,62,84,38,27,66,34,50,52,50,19,40,57,65,45,34,74,80,41,80,85,61,58,76,76,37,32,25,44,44,81,54,98,90,35,46,24,30,35,37,51,74,51,93,52,85,69,26,35,45,49,52,52,28,14,34,34,48,82,89,43,63,50,76,75,42,74,59,80,63,90,78,75,82,84,85,130

Secondary structure (DSSP, 8-state):
---EES--EEHHHHHHH-TTTHHHHHHHHHHHHTT-TTS-GGGEEEEEETTEEEEEEES-SSSSEEEEEEEEEE-SS-BPPPEE----------

Foldseek 3Di:
DFDFDPDWAQLVRVCVVCVLCNVQSVVQLVVVCVVVVPADSRQWTWDDDPNWTKTWGWPDDDPRTGTDQWIWTDDSPHIDPIDGRDDPDDDDDD